Protein AF-A0A822H6B4-F1 (afdb_monomer)

Secondary structure (DSSP, 8-state):
--B-TTSPBPP-HHHHTS-----TTTTSS-HHHHHHGGGSPS-SS-----SS----SSPEEEEEEETTTTEEEEEETTSEEEEEETTTTEEEEEE--SS-EEEEEE-TTSS-EEEEE---

Mean predicted aligned error: 10.99 Å

Nearest PDB structures (foldseek):
  8fgw-assembly1_A  TM=8.251E-01  e=3.085E-02  Homo sapiens
  8p5d-assembly1_SGG  TM=7.863E-01  e=2.744E-02  Spraguea lophii 42_110
  5mwj-assembly1_A  TM=8.171E-01  e=5.541E-02  Homo sapiens
  5oql-assembly1_O  TM=7.846E-01  e=7.874E-02  Thermochaetoides thermophila DSM 1495
  2ce9-assembly2_C  TM=7.984E-01  e=9.386E-02  Homo sapiens

Foldseek 3Di:
DDADPVRHDDDDCVVVVHDDDDDQPPPPDLVCCSVVVVQAAQPVHDDDDDDDDDNDPFGFQDWDAQPVQRKIWTWTQQQKIWIAGPVVRDIDIDRDDRGGWHDWDADNVRPDIDIDHDDD

Structure (mmCIF, N/CA/C/O backbone):
data_AF-A0A822H6B4-F1
#
_entry.id   AF-A0A822H6B4-F1
#
loop_
_atom_site.group_PDB
_atom_site.id
_atom_site.type_symbol
_atom_site.label_atom_id
_atom_site.label_alt_id
_atom_site.label_comp_id
_atom_site.label_asym_id
_atom_site.label_entity_id
_atom_site.label_seq_id
_atom_site.pdbx_PDB_ins_code
_atom_site.Cartn_x
_atom_site.Cartn_y
_atom_site.Cartn_z
_atom_site.occupancy
_atom_site.B_iso_or_equiv
_atom_site.auth_seq_id
_atom_site.auth_comp_id
_atom_site.auth_asym_id
_atom_site.auth_atom_id
_atom_site.pdbx_PDB_model_num
ATOM 1 N N . VAL A 1 1 ? 2.033 -19.400 -12.483 1.00 61.50 1 VAL A N 1
ATOM 2 C CA . VAL A 1 1 ? 3.112 -18.698 -13.215 1.00 61.50 1 VAL A CA 1
ATOM 3 C C . VAL A 1 1 ? 2.483 -17.487 -13.877 1.00 61.50 1 VAL A C 1
ATOM 5 O O . VAL A 1 1 ? 1.459 -17.677 -14.514 1.00 61.50 1 VAL A O 1
ATOM 8 N N . GLY A 1 2 ? 3.018 -16.280 -13.673 1.00 67.44 2 GLY A N 1
ATOM 9 C CA . GLY A 1 2 ? 2.539 -15.085 -14.378 1.00 67.44 2 GLY A CA 1
ATOM 10 C C . GLY A 1 2 ? 3.159 -14.993 -15.773 1.00 67.44 2 GLY A C 1
ATOM 11 O O . GLY A 1 2 ? 4.331 -15.326 -15.939 1.00 67.44 2 GLY A O 1
ATOM 12 N N . THR A 1 3 ? 2.388 -14.557 -16.761 1.00 86.69 3 THR A N 1
ATOM 13 C CA . THR A 1 3 ? 2.825 -14.360 -18.152 1.00 86.69 3 THR A CA 1
ATOM 14 C C . THR A 1 3 ? 2.426 -12.967 -18.622 1.00 86.69 3 THR A C 1
ATOM 16 O O . THR A 1 3 ? 1.374 -12.455 -18.238 1.00 86.69 3 THR A O 1
ATOM 19 N N . LEU A 1 4 ? 3.277 -12.356 -19.441 1.00 81.25 4 LEU A N 1
ATOM 20 C CA . LEU A 1 4 ? 2.979 -11.146 -20.196 1.00 81.25 4 LEU A CA 1
ATOM 21 C C . LEU A 1 4 ? 1.883 -11.427 -21.241 1.00 81.25 4 LEU A C 1
ATOM 23 O O . LEU A 1 4 ? 1.520 -12.578 -21.494 1.00 81.25 4 LEU A O 1
ATOM 27 N N . LEU A 1 5 ? 1.344 -10.366 -21.849 1.00 81.94 5 LEU A N 1
ATOM 28 C CA . LEU A 1 5 ? 0.258 -10.462 -22.838 1.00 81.94 5 LEU A CA 1
ATOM 29 C C . LEU A 1 5 ? 0.644 -11.262 -24.092 1.00 81.94 5 LEU A C 1
ATOM 31 O O . LEU A 1 5 ? -0.225 -11.790 -24.776 1.00 81.94 5 LEU A O 1
ATOM 35 N N . ASP A 1 6 ? 1.938 -11.359 -24.377 1.00 88.62 6 ASP A N 1
ATOM 36 C CA . ASP A 1 6 ? 2.516 -12.147 -25.467 1.00 88.62 6 ASP A CA 1
ATOM 37 C C . ASP A 1 6 ? 2.773 -13.619 -25.079 1.00 88.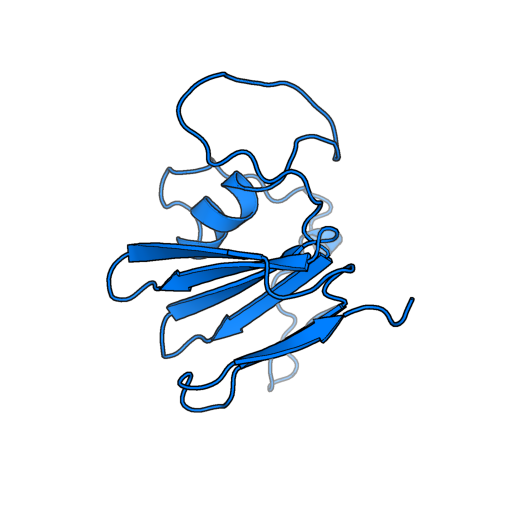62 6 ASP A C 1
ATOM 39 O O . ASP A 1 6 ? 3.298 -14.388 -25.880 1.00 88.62 6 ASP A O 1
ATOM 43 N N . GLY A 1 7 ? 2.416 -14.025 -23.855 1.00 82.81 7 GLY A N 1
ATOM 44 C CA . GLY A 1 7 ? 2.673 -15.362 -23.322 1.00 82.81 7 GLY A CA 1
ATOM 45 C C . GLY A 1 7 ? 4.079 -15.550 -22.747 1.00 82.81 7 GLY A C 1
ATOM 46 O O . GLY A 1 7 ? 4.359 -16.607 -22.176 1.00 82.81 7 GLY A O 1
ATOM 47 N N . THR A 1 8 ? 4.953 -14.542 -22.823 1.00 84.06 8 THR A N 1
ATOM 48 C CA . THR A 1 8 ? 6.289 -14.600 -22.229 1.00 84.06 8 THR A CA 1
ATOM 49 C C . THR A 1 8 ? 6.164 -14.710 -20.715 1.00 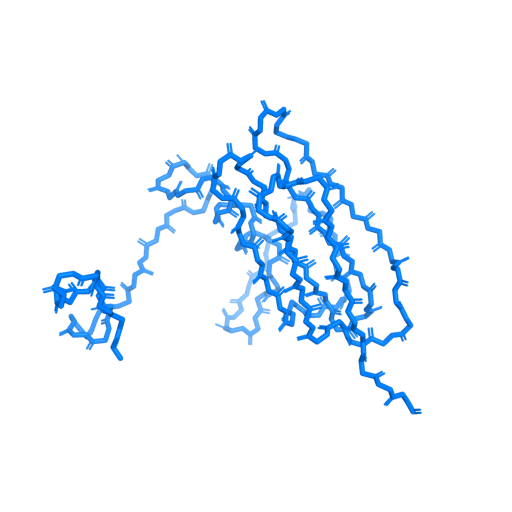84.06 8 THR A C 1
ATOM 51 O O . THR A 1 8 ? 5.489 -13.916 -20.058 1.00 84.06 8 THR A O 1
ATOM 54 N N . LYS A 1 9 ? 6.813 -15.716 -20.133 1.00 77.00 9 LYS A N 1
ATOM 55 C CA . LYS A 1 9 ? 6.813 -15.932 -18.687 1.00 77.00 9 LYS A CA 1
ATOM 56 C C . LYS A 1 9 ? 7.443 -14.735 -17.976 1.00 77.00 9 LYS A C 1
ATOM 58 O O . LYS A 1 9 ? 8.569 -14.350 -18.280 1.00 77.00 9 LYS A O 1
ATOM 63 N N . PHE A 1 10 ? 6.703 -14.153 -17.038 1.00 72.25 10 PHE A N 1
ATOM 64 C CA . PHE A 1 10 ? 7.221 -13.102 -16.174 1.00 72.25 10 PHE A CA 1
ATOM 65 C C . PHE A 1 10 ? 8.245 -13.684 -15.199 1.00 72.25 10 PHE A C 1
ATOM 67 O O . PHE A 1 10 ? 8.260 -14.891 -14.943 1.00 72.25 10 PHE A O 1
ATOM 74 N N . ASP A 1 11 ? 9.078 -12.822 -14.627 1.00 67.75 11 ASP A N 1
ATOM 75 C CA . ASP A 1 11 ? 10.119 -13.253 -13.712 1.00 67.75 11 ASP A CA 1
ATOM 76 C C . ASP A 1 11 ? 9.557 -14.056 -12.513 1.00 67.75 11 ASP A C 1
ATOM 78 O O . ASP A 1 11 ? 8.642 -13.601 -11.823 1.00 67.75 11 ASP A O 1
ATOM 82 N N . SER A 1 12 ? 10.079 -15.268 -12.266 1.00 69.75 12 SER A N 1
ATOM 83 C CA . SER A 1 12 ? 9.622 -16.156 -11.191 1.00 69.75 12 SER A CA 1
ATOM 84 C C . SER A 1 12 ? 10.782 -16.680 -10.348 1.00 69.75 12 SER A C 1
ATOM 86 O O . SER A 1 12 ? 11.605 -17.474 -10.800 1.00 69.75 12 SER A O 1
ATOM 88 N N . SER A 1 13 ? 10.801 -16.306 -9.068 1.00 67.75 13 SER A N 1
ATOM 89 C CA . SER A 1 13 ? 11.745 -16.843 -8.077 1.00 67.75 13 SER A CA 1
ATOM 90 C C . SER A 1 13 ? 11.608 -18.359 -7.877 1.00 67.75 13 SER A C 1
ATOM 92 O O . SER A 1 13 ? 12.590 -19.031 -7.570 1.00 67.75 13 SER A O 1
ATOM 94 N N . ARG A 1 14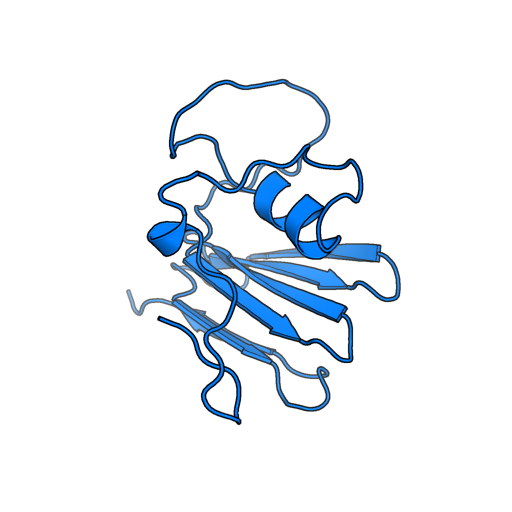 ? 10.412 -18.918 -8.125 1.00 68.56 14 ARG A N 1
ATOM 95 C CA . ARG A 1 14 ? 10.153 -20.367 -8.062 1.00 68.56 14 ARG A CA 1
ATOM 96 C C . ARG A 1 14 ? 10.927 -21.150 -9.122 1.00 68.56 14 ARG A C 1
ATOM 98 O O . ARG A 1 14 ? 11.322 -22.274 -8.851 1.00 68.56 14 ARG A O 1
ATOM 105 N N . ASP A 1 15 ? 11.181 -20.558 -10.289 1.00 73.19 15 ASP A N 1
ATOM 106 C CA . ASP A 1 15 ? 11.960 -21.218 -11.345 1.00 73.19 15 ASP A CA 1
ATOM 107 C C . ASP A 1 15 ? 13.450 -21.254 -11.029 1.00 73.19 15 ASP A C 1
ATOM 109 O O . ASP A 1 15 ? 14.145 -22.200 -11.384 1.00 73.19 15 ASP A O 1
ATOM 113 N N . ARG A 1 16 ? 13.941 -20.206 -10.362 1.00 76.62 16 ARG A N 1
ATOM 114 C CA . ARG A 1 16 ? 15.346 -20.092 -9.965 1.00 76.62 16 ARG A CA 1
ATOM 115 C C . ARG A 1 16 ? 15.675 -20.870 -8.700 1.00 76.62 16 ARG A C 1
ATOM 117 O O . ARG A 1 16 ? 16.846 -20.977 -8.354 1.00 76.62 16 ARG A O 1
ATOM 124 N N . ASN A 1 17 ? 14.655 -21.367 -7.997 1.00 73.94 17 ASN A N 1
ATOM 125 C CA . ASN A 1 17 ? 14.770 -21.994 -6.682 1.00 73.94 17 ASN A CA 1
ATOM 126 C C . ASN A 1 17 ? 15.618 -21.163 -5.694 1.00 73.94 17 ASN A C 1
ATOM 128 O O . ASN A 1 17 ? 16.267 -21.694 -4.796 1.00 73.94 17 ASN A O 1
ATOM 132 N N . GLN A 1 18 ? 15.616 -19.842 -5.886 1.00 73.88 18 GLN A N 1
ATOM 133 C CA . GLN A 1 18 ? 16.417 -18.878 -5.148 1.00 73.88 18 GLN A CA 1
ATOM 134 C C . GLN A 1 18 ? 15.486 -17.779 -4.652 1.00 73.88 18 GLN A C 1
ATOM 136 O O . GLN A 1 18 ? 14.647 -17.268 -5.404 1.00 73.88 18 GLN A O 1
ATOM 141 N N . LYS A 1 19 ? 15.620 -17.429 -3.371 1.00 76.62 19 LYS A N 1
ATOM 142 C CA . LYS A 1 19 ? 14.877 -16.312 -2.795 1.00 76.62 19 LYS A CA 1
ATOM 143 C C . LYS A 1 19 ? 15.315 -15.021 -3.480 1.00 76.62 19 LYS A C 1
ATOM 145 O O . LYS A 1 19 ? 16.489 -14.828 -3.778 1.00 76.62 19 LYS A O 1
ATOM 150 N N . PHE A 1 20 ? 14.350 -14.151 -3.742 1.00 77.12 20 PHE A N 1
ATOM 151 C CA . PHE A 1 20 ? 14.659 -12.784 -4.123 1.00 77.12 20 PHE A CA 1
ATOM 152 C C . PHE A 1 20 ? 15.043 -12.023 -2.853 1.00 77.12 20 PHE A C 1
ATOM 154 O O . PHE A 1 20 ? 14.232 -11.923 -1.933 1.00 77.12 20 PHE A O 1
ATOM 161 N N . GLU A 1 21 ? 16.274 -11.528 -2.804 1.00 77.19 21 GLU A N 1
ATOM 162 C CA . GLU A 1 21 ? 16.822 -10.773 -1.680 1.00 77.19 21 GLU A CA 1
ATOM 163 C C . GLU A 1 21 ? 17.155 -9.356 -2.141 1.00 77.19 21 GLU A C 1
ATOM 165 O O . GLU A 1 21 ? 17.649 -9.146 -3.250 1.00 77.19 21 GLU A O 1
ATOM 170 N N . PHE A 1 22 ? 16.867 -8.374 -1.293 1.00 78.69 22 PHE A N 1
ATOM 171 C CA . PHE A 1 22 ? 17.198 -6.980 -1.551 1.00 78.69 22 PHE A CA 1
ATOM 172 C C . PHE A 1 22 ? 17.430 -6.240 -0.235 1.00 78.69 22 PHE A C 1
ATOM 174 O O . PHE A 1 22 ? 16.853 -6.580 0.799 1.00 78.69 22 PHE A O 1
ATOM 181 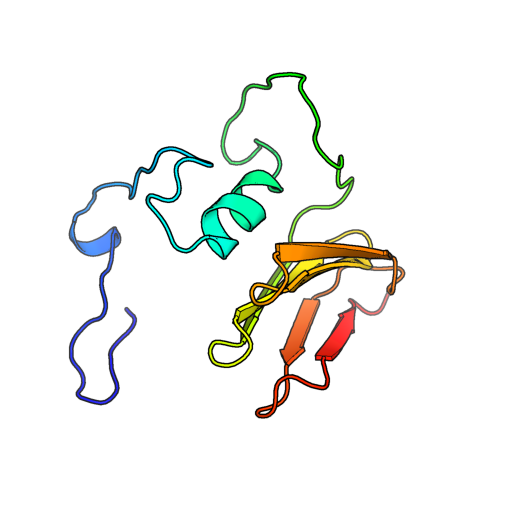N N . GLU A 1 23 ? 18.270 -5.207 -0.276 1.00 75.25 23 GLU A N 1
ATOM 182 C CA . GLU A 1 23 ? 18.465 -4.320 0.868 1.00 75.25 23 GLU A CA 1
ATOM 183 C C . GLU A 1 23 ? 17.303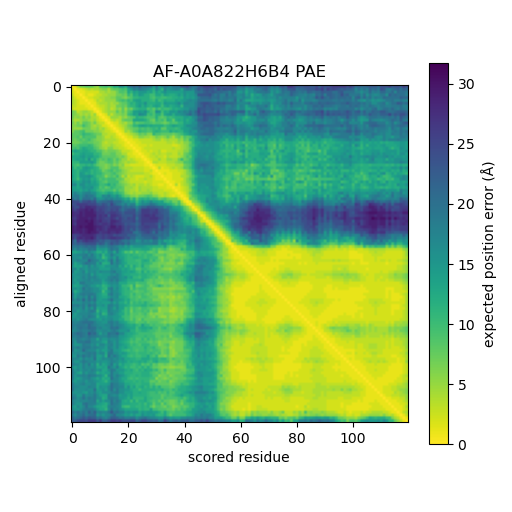 -3.326 0.974 1.00 75.25 23 GLU A C 1
ATOM 185 O O . GLU A 1 23 ? 17.125 -2.457 0.115 1.00 75.25 23 GLU A O 1
ATOM 190 N N . LEU A 1 24 ? 16.526 -3.448 2.050 1.00 71.94 24 LEU A N 1
ATOM 191 C CA . LEU A 1 24 ? 15.372 -2.601 2.322 1.00 71.94 24 LEU A CA 1
ATOM 192 C C . LEU A 1 24 ? 15.779 -1.133 2.530 1.00 71.94 24 LEU A C 1
ATOM 194 O O . LEU A 1 24 ? 16.647 -0.819 3.344 1.00 71.94 24 LEU A O 1
ATOM 198 N N . GLY A 1 25 ? 15.110 -0.219 1.826 1.00 68.50 25 GLY A N 1
ATOM 199 C CA . GLY A 1 25 ? 15.300 1.229 1.972 1.00 68.50 25 GLY A CA 1
ATOM 200 C C . GLY A 1 25 ? 16.485 1.800 1.186 1.00 68.50 25 GLY A C 1
ATOM 201 O O . GLY A 1 25 ? 16.780 2.991 1.305 1.00 68.50 25 GLY A O 1
ATOM 202 N N . LYS A 1 26 ? 17.157 0.982 0.366 1.00 79.88 26 LYS A N 1
ATOM 203 C CA . LYS A 1 26 ? 18.285 1.404 -0.482 1.00 79.88 26 LYS A CA 1
ATOM 204 C C . LYS A 1 26 ? 17.870 1.862 -1.880 1.00 79.88 26 LYS A C 1
ATOM 206 O O . LYS A 1 26 ? 18.725 2.296 -2.647 1.00 79.88 26 LYS A O 1
ATOM 211 N N . GLY A 1 27 ? 16.586 1.785 -2.232 1.00 75.56 27 GLY A N 1
ATOM 212 C CA . GLY A 1 27 ? 16.094 2.121 -3.569 1.00 75.56 27 GLY A CA 1
ATOM 213 C C . GLY A 1 27 ? 16.484 1.099 -4.636 1.00 75.56 27 GLY A C 1
ATOM 214 O O . GLY A 1 27 ? 16.475 1.430 -5.819 1.00 75.56 27 GLY A O 1
ATOM 215 N N . THR A 1 28 ? 16.854 -0.117 -4.226 1.00 77.19 28 THR A N 1
ATOM 216 C CA . THR A 1 28 ? 17.226 -1.236 -5.111 1.00 77.19 28 THR A CA 1
ATOM 217 C C . THR A 1 28 ? 16.003 -1.915 -5.727 1.00 77.19 28 THR A C 1
ATOM 219 O O . THR A 1 28 ? 16.110 -2.570 -6.762 1.00 77.19 28 THR A O 1
ATOM 222 N N . VAL A 1 29 ? 14.830 -1.716 -5.123 1.00 78.19 29 VAL A N 1
ATOM 223 C CA . VAL A 1 29 ? 13.526 -2.156 -5.623 1.00 78.19 29 VAL A CA 1
ATOM 224 C C . VAL A 1 29 ? 12.630 -0.960 -5.934 1.00 78.19 29 VAL A C 1
ATOM 226 O O . VAL A 1 29 ? 12.952 0.195 -5.645 1.00 78.19 29 VAL A O 1
ATOM 229 N N . ILE A 1 30 ? 11.462 -1.227 -6.528 1.00 72.62 30 ILE A N 1
ATOM 230 C CA . ILE A 1 30 ? 10.425 -0.207 -6.703 1.00 72.62 30 ILE A CA 1
ATOM 231 C C . ILE A 1 30 ? 10.176 0.438 -5.337 1.00 72.62 30 ILE A C 1
ATOM 233 O O . ILE A 1 30 ? 9.901 -0.255 -4.370 1.00 72.62 30 ILE A O 1
ATOM 237 N N . LYS A 1 31 ? 10.244 1.767 -5.247 1.00 67.12 31 LYS A N 1
ATOM 238 C CA . LYS A 1 31 ? 10.175 2.495 -3.968 1.00 67.12 31 LYS A CA 1
ATOM 239 C C . LYS A 1 31 ? 8.978 2.112 -3.079 1.00 67.12 31 LYS A C 1
ATOM 241 O O . LYS A 1 31 ? 9.074 2.140 -1.859 1.00 67.12 31 LYS A O 1
ATOM 246 N N . ALA A 1 32 ? 7.856 1.749 -3.694 1.00 65.06 32 ALA A N 1
ATOM 247 C CA . ALA A 1 32 ? 6.681 1.249 -2.991 1.00 65.06 32 ALA A CA 1
ATOM 248 C C . ALA A 1 32 ? 6.927 -0.096 -2.282 1.00 65.06 32 ALA A C 1
ATOM 250 O O . ALA A 1 32 ? 6.367 -0.312 -1.219 1.00 65.06 32 ALA A O 1
ATOM 251 N N . TRP A 1 33 ? 7.786 -0.966 -2.819 1.00 69.62 33 TRP A N 1
ATOM 252 C CA . TRP A 1 33 ? 8.252 -2.187 -2.154 1.00 69.62 33 TRP A CA 1
ATOM 253 C C . TRP A 1 33 ? 9.172 -1.870 -0.980 1.00 69.62 33 TRP A C 1
ATOM 255 O O . TRP A 1 33 ? 8.984 -2.428 0.093 1.00 69.62 33 TRP A O 1
ATOM 265 N N . ASP A 1 34 ? 10.085 -0.912 -1.145 1.00 70.62 34 ASP A N 1
ATOM 266 C CA . ASP A 1 34 ? 10.947 -0.442 -0.052 1.00 70.62 34 ASP A CA 1
ATOM 267 C C . ASP A 1 34 ? 10.148 0.074 1.152 1.00 70.62 34 ASP A C 1
ATOM 269 O O . ASP A 1 34 ? 10.594 -0.037 2.287 1.00 70.62 34 ASP A O 1
ATOM 273 N N . ILE A 1 35 ? 8.965 0.641 0.909 1.00 67.44 35 ILE A N 1
ATOM 274 C CA . ILE A 1 35 ? 8.087 1.184 1.951 1.00 67.44 35 ILE A CA 1
ATOM 275 C C . ILE A 1 35 ? 7.098 0.122 2.436 1.00 67.44 35 ILE A C 1
ATOM 277 O O . ILE A 1 35 ? 6.961 -0.089 3.634 1.00 67.44 35 ILE A O 1
ATOM 281 N N . GLY A 1 36 ? 6.429 -0.577 1.519 1.00 66.06 36 GLY A N 1
ATOM 282 C CA . GLY A 1 36 ? 5.420 -1.586 1.832 1.00 66.06 36 GLY A CA 1
ATOM 283 C C . GLY A 1 36 ? 6.007 -2.760 2.607 1.00 66.06 36 GLY A C 1
ATOM 284 O O . GLY A 1 36 ? 5.507 -3.088 3.678 1.00 66.06 36 GLY A O 1
ATOM 285 N N . VAL A 1 37 ? 7.127 -3.326 2.145 1.00 69.31 37 VAL A N 1
ATOM 286 C CA . VAL A 1 37 ? 7.828 -4.399 2.874 1.00 69.31 37 VAL A CA 1
ATOM 287 C C . VAL A 1 37 ? 8.362 -3.880 4.208 1.00 69.31 37 VAL A C 1
ATOM 289 O O . VAL A 1 37 ? 8.302 -4.579 5.214 1.00 69.31 37 VAL A O 1
ATOM 292 N N . ALA A 1 38 ? 8.790 -2.614 4.269 1.00 65.06 38 ALA A N 1
ATOM 293 C CA . ALA A 1 38 ? 9.215 -1.993 5.517 1.00 65.06 38 ALA A CA 1
ATOM 294 C C . ALA A 1 38 ? 8.110 -1.867 6.573 1.00 65.06 38 ALA A C 1
ATOM 296 O O . ALA A 1 38 ? 8.452 -1.727 7.750 1.00 65.06 38 ALA A O 1
ATOM 297 N N . THR A 1 39 ? 6.836 -1.908 6.179 1.00 60.72 39 THR A N 1
ATOM 298 C CA . THR A 1 39 ? 5.688 -1.857 7.100 1.00 60.72 39 THR A CA 1
ATOM 299 C C . THR A 1 39 ? 5.242 -3.226 7.610 1.00 60.72 39 THR A C 1
ATOM 301 O O . THR A 1 39 ? 4.433 -3.300 8.534 1.00 60.72 39 THR A O 1
ATOM 304 N N . MET A 1 40 ? 5.768 -4.316 7.047 1.00 63.12 40 MET A N 1
ATOM 305 C CA . MET A 1 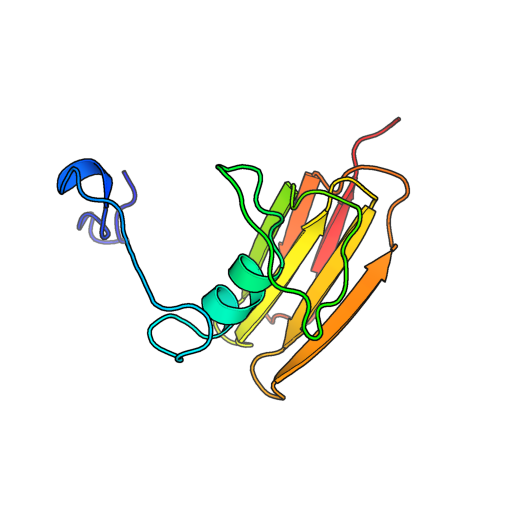40 ? 5.399 -5.672 7.445 1.00 63.12 40 MET A CA 1
ATOM 306 C C . MET A 1 40 ? 6.076 -6.054 8.770 1.00 63.12 40 MET A C 1
ATOM 308 O O . MET A 1 40 ? 7.258 -5.780 8.986 1.00 63.12 40 MET A O 1
ATOM 312 N N . LYS A 1 41 ? 5.327 -6.694 9.678 1.00 50.25 41 LYS A N 1
ATOM 313 C CA . LYS A 1 41 ? 5.888 -7.259 10.914 1.00 50.25 41 LYS A CA 1
ATOM 314 C C . LYS A 1 41 ? 6.704 -8.506 10.598 1.00 50.25 41 LYS A C 1
ATOM 316 O O . LYS A 1 41 ? 6.280 -9.360 9.824 1.00 50.25 41 LYS A O 1
ATOM 321 N N . ARG A 1 42 ? 7.847 -8.646 11.270 1.00 43.72 42 ARG A N 1
ATOM 322 C CA . ARG A 1 42 ? 8.651 -9.867 11.214 1.00 43.72 42 ARG A CA 1
ATOM 323 C C . ARG A 1 42 ? 7.946 -10.970 12.022 1.00 43.72 42 ARG A C 1
ATOM 325 O O . ARG A 1 42 ? 7.598 -10.765 13.181 1.00 43.72 42 ARG A O 1
ATOM 332 N N . GLY A 1 43 ? 7.676 -12.086 11.352 1.00 47.38 43 GLY A N 1
ATOM 333 C CA . GLY A 1 43 ? 6.606 -13.060 11.639 1.00 47.38 43 GLY A CA 1
ATOM 334 C C . GLY A 1 43 ? 6.330 -13.969 10.429 1.00 47.38 43 GLY A C 1
ATOM 335 O O . GLY A 1 43 ? 5.728 -15.024 10.565 1.00 47.38 43 GLY A O 1
ATOM 336 N N . GLU A 1 44 ? 6.912 -13.605 9.284 1.00 48.97 44 GLU A N 1
ATOM 337 C CA . GLU A 1 44 ? 7.542 -14.511 8.312 1.00 48.97 44 GLU A CA 1
ATOM 338 C C . GLU A 1 44 ? 9.044 -14.770 8.676 1.00 48.97 44 GLU A C 1
ATOM 340 O O . GLU A 1 44 ? 9.899 -14.848 7.804 1.00 48.97 44 GLU A O 1
ATOM 345 N N . ASP A 1 45 ? 9.346 -14.909 9.983 1.00 40.69 45 ASP A N 1
ATOM 346 C CA . ASP A 1 45 ? 10.632 -15.194 10.686 1.00 40.69 45 ASP A CA 1
ATOM 347 C C . ASP A 1 45 ? 11.612 -14.032 11.029 1.00 40.69 45 ASP A C 1
ATOM 349 O O . ASP A 1 45 ? 12.141 -13.320 10.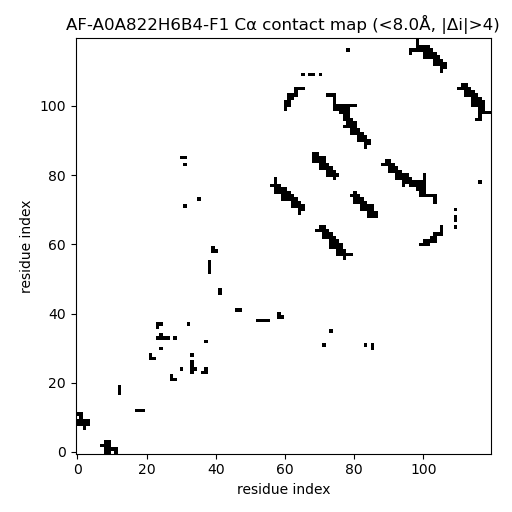175 1.00 40.69 45 ASP A O 1
ATOM 353 N N . GLY A 1 46 ? 11.852 -13.876 12.347 1.00 40.69 46 GLY A N 1
ATOM 354 C CA . GLY A 1 46 ? 11.960 -12.646 13.168 1.00 40.69 46 GLY A CA 1
ATOM 355 C C . GLY A 1 46 ? 13.308 -11.963 13.468 1.00 40.69 46 GLY A C 1
ATOM 356 O O . GLY A 1 46 ? 14.353 -12.503 13.146 1.00 40.69 46 GLY A O 1
ATOM 357 N N . GLU A 1 47 ? 13.206 -10.770 14.100 1.00 37.25 47 GLU A N 1
ATOM 358 C CA . GLU A 1 47 ? 14.185 -9.925 14.851 1.00 37.25 47 GLU A CA 1
ATOM 359 C C . GLU A 1 47 ? 14.131 -8.408 14.510 1.00 37.25 47 GLU A C 1
ATOM 361 O O . GLU A 1 47 ? 14.026 -8.029 13.339 1.00 37.25 47 GLU A O 1
ATOM 366 N N . GLN A 1 48 ? 14.107 -7.571 15.561 1.00 43.41 48 GLN A N 1
ATOM 367 C CA . GLN A 1 48 ? 13.663 -6.165 15.607 1.00 43.41 48 GLN A CA 1
ATOM 368 C C . GLN A 1 48 ? 14.832 -5.177 15.741 1.00 43.41 48 GLN A C 1
ATOM 370 O O . GLN A 1 48 ? 15.794 -5.473 16.442 1.00 43.41 48 GLN A O 1
ATOM 375 N N . ASP A 1 49 ? 14.692 -3.982 15.158 1.00 36.66 49 ASP A N 1
ATOM 376 C CA . ASP A 1 49 ? 15.543 -2.826 15.465 1.00 36.66 49 ASP A CA 1
ATOM 377 C C . ASP A 1 49 ? 14.660 -1.578 15.672 1.00 36.66 49 ASP A C 1
ATOM 379 O O . ASP A 1 49 ? 13.811 -1.240 14.834 1.00 36.66 49 ASP A O 1
ATOM 383 N N . GLU A 1 50 ? 14.798 -0.949 16.839 1.00 45.94 50 GLU A N 1
ATOM 384 C CA . GLU A 1 50 ? 14.005 0.189 17.309 1.00 45.94 50 GLU A CA 1
ATOM 385 C C . GLU A 1 50 ? 14.541 1.500 16.723 1.00 45.94 50 GLU A C 1
ATOM 387 O O . GLU A 1 50 ? 15.305 2.226 17.353 1.00 45.94 50 GLU A O 1
ATOM 392 N N . ALA A 1 51 ? 14.099 1.866 15.522 1.00 35.56 51 ALA A N 1
ATOM 393 C CA . ALA A 1 51 ? 14.202 3.253 15.078 1.00 35.56 51 ALA A CA 1
ATOM 394 C C . ALA A 1 51 ? 13.102 3.601 14.067 1.00 35.56 51 ALA A C 1
ATOM 396 O O . ALA A 1 51 ? 13.084 3.115 12.938 1.00 35.56 51 ALA A O 1
ATOM 397 N N . ALA A 1 52 ? 12.194 4.482 14.500 1.00 36.38 52 ALA A N 1
ATOM 398 C CA . ALA A 1 52 ? 11.268 5.261 13.676 1.00 36.38 52 ALA A CA 1
ATOM 399 C C . ALA A 1 52 ? 10.407 4.461 12.676 1.00 36.38 52 ALA A C 1
ATOM 401 O O . ALA A 1 52 ? 10.600 4.531 11.463 1.00 36.38 52 ALA A O 1
ATOM 402 N N . ARG A 1 53 ? 9.386 3.749 13.169 1.00 39.81 53 ARG A N 1
ATOM 403 C CA . ARG A 1 53 ? 8.354 3.143 12.314 1.00 39.81 53 ARG A CA 1
ATOM 404 C C . ARG A 1 53 ? 6.962 3.393 12.875 1.00 39.81 53 ARG A C 1
ATOM 406 O O . ARG A 1 53 ? 6.740 3.244 14.073 1.00 39.81 53 ARG A O 1
ATOM 413 N N . VAL A 1 54 ? 6.026 3.736 11.991 1.00 51.44 54 VAL A N 1
ATOM 414 C CA . VAL A 1 54 ? 4.590 3.629 12.269 1.00 51.44 54 VAL A CA 1
ATOM 415 C C . VAL A 1 54 ? 4.328 2.162 12.614 1.00 51.44 54 VAL A C 1
ATOM 417 O O . VAL A 1 54 ? 4.478 1.279 11.773 1.00 51.44 54 VAL A O 1
ATOM 420 N N . GLN A 1 55 ? 4.048 1.882 13.885 1.00 52.53 55 GLN A N 1
ATOM 421 C CA . GLN A 1 55 ? 3.735 0.537 14.356 1.00 52.53 55 GLN A CA 1
ATOM 422 C C . GLN A 1 55 ? 2.286 0.218 13.985 1.00 52.53 55 GLN A C 1
ATOM 424 O O . GLN A 1 55 ? 1.362 0.530 14.731 1.00 52.53 55 GLN A O 1
ATOM 429 N N . HIS A 1 56 ? 2.079 -0.404 12.826 1.00 59.69 56 HIS A N 1
ATOM 430 C CA . HIS A 1 56 ? 0.773 -0.954 12.467 1.00 59.69 56 HIS A CA 1
ATOM 431 C C . HIS A 1 56 ? 0.459 -2.136 13.388 1.00 59.69 56 HIS A C 1
ATOM 433 O O . HIS A 1 56 ? 1.274 -3.044 13.576 1.00 59.69 56 HIS A O 1
ATOM 439 N N . THR A 1 57 ? -0.711 -2.132 14.023 1.00 63.12 57 THR A N 1
ATOM 440 C CA . THR A 1 57 ? -1.108 -3.217 14.932 1.00 63.12 57 THR A CA 1
ATOM 441 C C . THR A 1 57 ? -1.624 -4.439 14.171 1.00 63.12 57 THR A C 1
ATOM 443 O O . THR A 1 57 ? -1.405 -5.555 14.646 1.00 63.12 57 THR A O 1
ATOM 446 N N . GLY A 1 58 ? -2.211 -4.247 12.984 1.00 73.06 58 GLY A N 1
ATOM 447 C CA . GLY A 1 58 ? -2.738 -5.301 12.112 1.00 73.06 58 GLY A CA 1
ATOM 448 C C . GLY A 1 58 ? -1.722 -5.897 11.132 1.00 73.06 58 GLY A C 1
ATOM 449 O O . GLY A 1 58 ? -0.671 -5.318 10.866 1.00 73.06 58 GLY A O 1
ATOM 450 N N . ASN A 1 59 ? -2.064 -7.061 10.578 1.00 85.50 59 ASN A N 1
ATOM 451 C CA . ASN A 1 59 ? -1.315 -7.717 9.505 1.00 85.50 59 ASN A CA 1
ATOM 452 C C . ASN A 1 59 ? -1.810 -7.204 8.150 1.00 85.50 59 ASN A C 1
ATOM 454 O O . ASN A 1 59 ? -3.019 -7.064 7.970 1.00 85.50 59 ASN A O 1
ATOM 458 N N . ALA A 1 60 ? -0.913 -6.958 7.193 1.00 89.50 60 ALA A N 1
ATOM 459 C CA . ALA A 1 60 ? -1.320 -6.633 5.827 1.00 89.50 60 ALA A CA 1
ATOM 460 C C . ALA A 1 60 ? -2.116 -7.807 5.228 1.00 89.50 60 ALA A C 1
ATOM 462 O O . ALA A 1 60 ? -1.675 -8.954 5.288 1.00 89.50 60 ALA A O 1
ATOM 463 N N . SER A 1 61 ? -3.296 -7.524 4.682 1.00 91.75 61 SER A N 1
ATOM 464 C CA . SER A 1 61 ? -4.249 -8.527 4.189 1.00 91.75 61 SER A CA 1
ATOM 465 C C . SER A 1 61 ? -4.496 -8.428 2.684 1.00 91.75 61 SER A C 1
ATOM 467 O O . SER A 1 61 ? -4.755 -9.439 2.037 1.00 91.75 61 SER A O 1
ATOM 469 N N . CYS A 1 62 ? -4.393 -7.232 2.107 1.00 90.50 62 CYS A N 1
ATOM 470 C CA . CYS A 1 62 ? -4.514 -7.004 0.668 1.00 90.50 62 CYS A CA 1
ATOM 471 C C . CYS A 1 62 ? -3.688 -5.784 0.238 1.00 90.50 62 CYS A C 1
ATOM 473 O O . CYS A 1 62 ? -3.395 -4.900 1.043 1.00 90.50 62 CYS A O 1
ATOM 475 N N . MET A 1 63 ? -3.291 -5.731 -1.035 1.00 92.81 63 MET A N 1
ATOM 476 C CA . MET A 1 63 ? -2.531 -4.607 -1.585 1.00 92.81 63 MET A CA 1
ATOM 477 C C . MET A 1 63 ? -2.856 -4.376 -3.057 1.00 92.81 63 MET A C 1
ATOM 479 O O . MET A 1 63 ? -3.093 -5.327 -3.800 1.00 92.81 63 MET A O 1
ATOM 483 N N . GLU A 1 64 ? -2.803 -3.119 -3.488 1.00 94.31 64 GLU A N 1
ATOM 484 C CA . GLU A 1 64 ? -3.074 -2.745 -4.869 1.00 94.31 64 GLU A CA 1
ATOM 485 C C . GLU A 1 64 ? -2.203 -1.586 -5.350 1.00 94.31 64 GLU A C 1
ATOM 487 O O . GLU A 1 64 ? -2.134 -0.517 -4.737 1.00 94.31 64 GLU A O 1
ATOM 492 N N . TRP A 1 65 ? -1.541 -1.805 -6.486 1.00 89.56 65 TRP A N 1
ATOM 493 C CA . TRP A 1 65 ? -0.669 -0.833 -7.131 1.00 89.56 65 TRP A CA 1
ATOM 494 C C . TRP A 1 65 ? -1.359 -0.177 -8.325 1.00 89.56 65 TRP A C 1
ATOM 496 O O . TRP A 1 65 ? -1.746 -0.850 -9.277 1.00 89.56 65 TRP A O 1
ATOM 506 N N . HIS A 1 66 ? -1.407 1.154 -8.325 1.00 91.06 66 HIS A N 1
ATOM 507 C CA . HIS A 1 66 ? -1.808 1.946 -9.478 1.00 91.06 66 HIS A CA 1
ATOM 508 C C . HIS A 1 66 ? -0.572 2.549 -10.180 1.00 91.06 66 HIS A C 1
ATOM 510 O O . HIS A 1 66 ? 0.031 3.505 -9.669 1.00 91.06 66 HIS A O 1
ATOM 516 N N . PRO A 1 67 ? -0.185 2.056 -11.375 1.00 84.88 67 PRO A N 1
ATOM 517 C CA . PRO A 1 67 ? 1.116 2.350 -11.981 1.00 84.88 67 PRO A CA 1
ATOM 518 C C . PRO A 1 67 ? 1.265 3.790 -12.473 1.00 84.88 67 PRO A C 1
ATOM 520 O O . PRO A 1 67 ? 2.310 4.402 -12.255 1.00 84.88 67 PRO A O 1
ATOM 523 N N . ALA A 1 68 ? 0.227 4.365 -13.088 1.00 85.12 68 ALA A N 1
ATOM 524 C CA . ALA A 1 68 ? 0.317 5.703 -13.679 1.00 85.12 68 ALA A CA 1
ATOM 525 C C . ALA A 1 68 ? 0.446 6.808 -12.615 1.00 85.12 68 ALA A C 1
ATOM 527 O O . ALA A 1 68 ? 1.212 7.756 -12.777 1.00 85.12 68 ALA A O 1
ATOM 528 N N . LYS A 1 69 ? -0.268 6.661 -11.492 1.00 85.50 69 LYS A N 1
ATOM 529 C CA . LYS A 1 69 ? -0.174 7.583 -10.340 1.00 85.50 69 LYS A CA 1
ATOM 530 C C . LYS A 1 69 ? 0.971 7.235 -9.388 1.00 85.50 69 LYS A C 1
ATOM 532 O O . LYS A 1 69 ? 1.304 8.048 -8.529 1.00 85.50 69 LYS A O 1
ATOM 537 N N . LYS A 1 70 ? 1.588 6.061 -9.566 1.00 86.69 70 LYS A N 1
ATOM 538 C CA . LYS A 1 70 ? 2.573 5.483 -8.647 1.00 86.69 70 LYS A CA 1
ATOM 539 C C . LYS A 1 70 ? 2.016 5.408 -7.221 1.00 86.69 70 LYS A C 1
ATOM 541 O O . LYS A 1 70 ? 2.689 5.816 -6.279 1.00 86.69 70 LYS A O 1
ATOM 546 N N . THR A 1 71 ? 0.775 4.947 -7.089 1.00 88.56 71 THR A N 1
ATOM 547 C CA . THR A 1 71 ? 0.075 4.849 -5.802 1.00 88.56 71 THR A CA 1
ATOM 548 C C . THR A 1 71 ? 0.043 3.397 -5.355 1.00 88.56 71 THR A C 1
ATOM 550 O O . THR A 1 71 ? -0.291 2.531 -6.157 1.00 88.56 71 THR A O 1
ATOM 553 N N . LEU A 1 72 ? 0.358 3.134 -4.089 1.00 90.81 72 LEU A N 1
ATOM 554 C CA . LEU A 1 72 ? 0.150 1.828 -3.465 1.00 90.81 72 LEU A CA 1
ATOM 555 C C . LEU A 1 72 ? -0.890 1.973 -2.356 1.00 90.81 72 LEU A C 1
ATOM 557 O O . LEU A 1 72 ? -0.701 2.810 -1.478 1.00 90.81 72 LEU A O 1
ATOM 561 N N . ALA A 1 73 ? -1.940 1.161 -2.379 1.00 93.75 73 ALA A N 1
ATOM 562 C CA . ALA A 1 73 ? -2.865 1.000 -1.263 1.00 93.75 73 ALA A CA 1
ATOM 563 C C . ALA A 1 73 ? -2.624 -0.361 -0.592 1.00 93.75 73 ALA A C 1
ATOM 565 O O . ALA A 1 73 ? -2.425 -1.359 -1.284 1.00 93.75 73 ALA A O 1
ATOM 566 N N . ILE A 1 74 ? -2.615 -0.402 0.738 1.00 93.81 74 ILE A N 1
ATOM 567 C CA . ILE A 1 74 ? -2.469 -1.620 1.544 1.00 93.81 74 ILE A CA 1
ATOM 568 C C . ILE A 1 74 ? -3.576 -1.626 2.592 1.00 93.81 74 ILE A C 1
ATOM 570 O O . ILE A 1 74 ? -3.709 -0.673 3.357 1.00 93.81 74 ILE A O 1
ATOM 574 N N . GLY A 1 75 ? -4.360 -2.698 2.622 1.00 94.06 75 GLY A N 1
ATOM 575 C CA . GLY A 1 75 ? -5.362 -2.948 3.648 1.00 94.06 75 GLY A CA 1
ATOM 576 C C . GLY A 1 75 ? -4.814 -3.889 4.712 1.00 94.06 75 GLY A C 1
ATOM 577 O O . GLY A 1 75 ? -3.997 -4.764 4.413 1.00 94.06 75 GLY A O 1
ATOM 578 N N . PHE A 1 76 ? -5.262 -3.704 5.950 1.00 93.75 76 PHE A N 1
ATOM 579 C CA . PHE A 1 76 ? -4.808 -4.472 7.103 1.00 93.75 76 PHE A CA 1
ATOM 580 C C . PHE A 1 76 ? -5.961 -5.200 7.810 1.00 93.75 76 PHE A C 1
ATOM 582 O O . PHE A 1 76 ? -7.139 -4.843 7.710 1.00 93.75 76 PHE A O 1
ATOM 589 N N . SER A 1 77 ? -5.600 -6.211 8.602 1.00 93.38 77 SER A N 1
ATOM 590 C CA . SER A 1 77 ? -6.521 -7.065 9.358 1.00 93.38 77 SER A CA 1
ATOM 591 C C . SER A 1 77 ? -7.286 -6.342 10.472 1.00 93.38 77 SER A C 1
ATOM 593 O O . SER A 1 77 ? -8.285 -6.855 10.961 1.00 93.38 77 SER A O 1
ATOM 595 N N . ASN A 1 78 ? -6.812 -5.169 10.890 1.00 91.75 78 ASN A N 1
ATOM 596 C CA . ASN A 1 78 ? -7.423 -4.306 11.904 1.00 91.75 78 ASN A CA 1
ATOM 597 C C . ASN A 1 78 ? -8.343 -3.223 11.297 1.00 91.75 78 ASN A C 1
ATOM 599 O O . ASN A 1 78 ? -8.803 -2.355 12.034 1.00 91.75 78 ASN A O 1
ATOM 603 N N . GLY A 1 79 ? -8.572 -3.232 9.978 1.00 93.31 79 GLY A N 1
ATOM 604 C CA . GLY A 1 79 ? -9.374 -2.216 9.288 1.00 93.31 79 GLY A CA 1
ATOM 605 C C . GLY A 1 79 ? -8.616 -0.939 8.917 1.00 93.31 79 GLY A C 1
ATOM 606 O O . GLY A 1 79 ? -9.220 0.033 8.451 1.00 93.31 79 GLY A O 1
ATOM 607 N N . GLU A 1 80 ? -7.297 -0.928 9.116 1.00 93.38 80 GLU A N 1
ATOM 608 C CA . GLU A 1 80 ? -6.410 0.140 8.670 1.00 93.38 80 GLU A CA 1
ATOM 609 C C . GLU A 1 80 ? -6.184 0.068 7.157 1.00 93.38 80 GLU A C 1
ATOM 611 O O . GLU A 1 80 ? -6.015 -1.006 6.580 1.00 93.38 80 GLU A O 1
ATOM 616 N N . LEU A 1 81 ? -6.185 1.235 6.523 1.00 93.56 81 LEU A N 1
ATOM 617 C CA . LEU A 1 81 ? -5.829 1.452 5.135 1.00 93.56 81 LEU A CA 1
ATOM 618 C C . LEU A 1 81 ? -4.628 2.392 5.092 1.00 93.56 81 LEU A C 1
ATOM 620 O O . LEU A 1 81 ? -4.689 3.518 5.590 1.00 93.56 81 LEU A O 1
ATOM 624 N N . MET A 1 82 ? -3.560 1.940 4.448 1.00 91.69 82 MET A N 1
ATOM 625 C CA . MET A 1 82 ? -2.371 2.738 4.194 1.00 91.69 82 MET A CA 1
ATOM 626 C C . MET A 1 82 ? -2.262 3.045 2.706 1.00 91.69 82 MET A C 1
ATOM 628 O O . MET A 1 82 ? -2.365 2.151 1.868 1.00 91.69 82 MET A O 1
ATOM 632 N N . ILE A 1 83 ? -2.020 4.309 2.374 1.00 91.56 83 ILE A N 1
ATOM 633 C CA . ILE A 1 83 ? -1.848 4.774 1.002 1.00 91.56 83 ILE A CA 1
ATOM 634 C C . ILE A 1 83 ? -0.499 5.472 0.881 1.0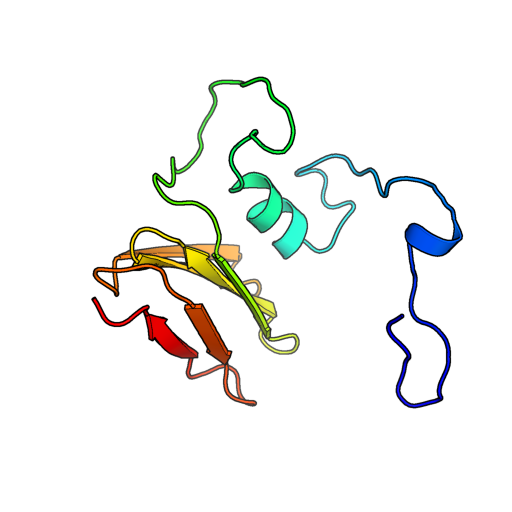0 91.56 83 ILE A C 1
ATOM 636 O O . ILE A 1 83 ? -0.207 6.442 1.578 1.00 91.56 83 ILE A O 1
ATOM 640 N N . TRP A 1 84 ? 0.326 4.996 -0.045 1.00 87.94 84 TRP A N 1
ATOM 641 C CA . TRP A 1 84 ? 1.542 5.676 -0.459 1.00 87.94 84 TRP A CA 1
ATOM 642 C C . TRP A 1 84 ? 1.345 6.355 -1.809 1.00 87.94 84 TRP A C 1
ATOM 644 O O . TRP A 1 84 ? 1.018 5.709 -2.804 1.00 87.94 84 TRP A O 1
ATOM 654 N N . HIS A 1 85 ? 1.617 7.654 -1.854 1.00 84.88 85 HIS A N 1
ATOM 655 C CA . HIS A 1 85 ? 1.593 8.472 -3.056 1.00 84.88 85 HIS A CA 1
ATOM 656 C C . HIS A 1 85 ? 3.017 8.694 -3.569 1.00 84.88 85 HIS A C 1
ATOM 658 O O . HIS A 1 85 ? 3.812 9.432 -2.984 1.00 84.88 85 HIS A O 1
ATOM 664 N N . GLY A 1 86 ? 3.359 8.084 -4.703 1.00 78.12 86 GLY A N 1
ATOM 665 C CA . GLY A 1 86 ? 4.716 8.150 -5.237 1.00 78.12 86 GLY A CA 1
ATOM 666 C C . GLY A 1 86 ? 5.111 9.482 -5.855 1.00 78.12 86 GLY A C 1
ATOM 667 O O . GLY A 1 86 ? 6.297 9.816 -5.855 1.00 78.12 86 GLY A O 1
ATOM 668 N N . SER A 1 87 ? 4.145 10.259 -6.346 1.00 78.69 87 SER A N 1
ATOM 669 C CA . SER A 1 87 ? 4.386 11.572 -6.957 1.00 78.69 87 SER A CA 1
ATOM 670 C C . SER A 1 87 ? 4.967 12.583 -5.966 1.00 78.69 87 SER A C 1
ATOM 672 O O . SER A 1 87 ? 5.898 13.307 -6.306 1.00 78.69 87 SER A O 1
ATOM 674 N N . ASN A 1 88 ? 4.461 12.596 -4.734 1.00 81.75 88 ASN A N 1
ATOM 675 C CA . ASN A 1 88 ? 4.878 13.510 -3.668 1.00 81.75 88 ASN A CA 1
ATOM 676 C C . ASN A 1 88 ? 5.564 12.795 -2.491 1.00 81.75 88 ASN A C 1
ATOM 678 O O . ASN A 1 88 ? 5.911 13.440 -1.506 1.00 81.75 88 ASN A O 1
ATOM 682 N N . ARG A 1 89 ? 5.787 11.476 -2.596 1.00 77.19 89 ARG A N 1
ATOM 683 C CA . ARG A 1 89 ? 6.392 10.627 -1.555 1.00 77.19 89 ARG A CA 1
ATOM 684 C C . ARG A 1 89 ? 5.647 10.701 -0.214 1.00 77.19 89 ARG A C 1
ATOM 686 O O . ARG A 1 89 ? 6.273 10.533 0.830 1.00 77.19 89 ARG A O 1
ATOM 693 N N . ARG A 1 90 ? 4.335 10.941 -0.238 1.00 80.88 90 ARG A N 1
ATOM 694 C CA . ARG A 1 90 ? 3.496 11.023 0.961 1.00 80.88 90 ARG A CA 1
ATOM 695 C C . ARG A 1 90 ? 2.981 9.643 1.354 1.00 80.88 90 ARG A C 1
ATOM 697 O O . ARG A 1 90 ? 2.594 8.862 0.489 1.00 80.88 90 ARG A O 1
ATOM 704 N N . LEU A 1 91 ? 2.954 9.376 2.654 1.00 81.88 91 LEU A N 1
ATOM 705 C CA . LEU A 1 91 ? 2.282 8.224 3.243 1.00 81.88 91 LEU A CA 1
ATOM 706 C C . LEU A 1 91 ? 1.088 8.718 4.062 1.00 81.88 91 LEU A C 1
ATOM 708 O O . LEU A 1 91 ? 1.219 9.673 4.829 1.00 81.88 91 LEU A O 1
ATOM 712 N N . GLU A 1 92 ? -0.055 8.072 3.894 1.00 86.75 92 GLU A N 1
ATOM 713 C CA . GLU A 1 92 ? -1.262 8.283 4.685 1.00 86.75 92 GLU A CA 1
ATOM 714 C C . GLU A 1 92 ? -1.666 6.945 5.304 1.00 86.75 92 GLU A C 1
ATOM 716 O O . GLU A 1 92 ? -1.574 5.914 4.641 1.00 86.75 92 GLU A O 1
ATOM 721 N N . SER A 1 93 ? -2.084 6.955 6.570 1.00 86.88 93 SER A N 1
ATOM 722 C CA . SER A 1 93 ? -2.625 5.772 7.241 1.00 86.88 93 SER A CA 1
ATOM 723 C C . SER A 1 93 ? -3.868 6.155 8.022 1.00 86.88 93 SER A C 1
ATOM 725 O O . SER A 1 93 ? -3.865 7.161 8.737 1.00 86.88 93 SER A O 1
ATOM 727 N N . VAL A 1 94 ? -4.940 5.385 7.858 1.00 92.12 94 VAL A N 1
ATOM 728 C CA . VAL A 1 94 ? -6.241 5.682 8.458 1.00 92.12 94 VAL A CA 1
ATOM 729 C C . VAL A 1 94 ? -7.023 4.396 8.717 1.00 92.12 94 VAL A C 1
ATOM 731 O O . VAL A 1 94 ? -7.104 3.522 7.860 1.00 92.12 94 VAL A O 1
ATOM 734 N N . ILE A 1 95 ? -7.630 4.274 9.900 1.00 93.25 95 ILE A N 1
ATOM 735 C CA . ILE A 1 95 ? -8.585 3.196 10.191 1.00 93.25 95 ILE A CA 1
ATOM 736 C C . ILE A 1 95 ? -9.932 3.579 9.582 1.00 93.25 95 ILE A C 1
ATOM 738 O O . ILE A 1 95 ? -10.554 4.552 10.005 1.00 93.25 95 ILE A O 1
ATOM 742 N N . VAL A 1 96 ? -10.361 2.820 8.575 1.00 95.00 96 VAL A N 1
ATOM 743 C CA . VAL A 1 96 ? -11.595 3.073 7.806 1.00 95.00 96 VAL A CA 1
ATOM 744 C C . VAL A 1 96 ? -12.628 1.960 7.961 1.00 95.00 96 VAL A C 1
ATOM 746 O O . VAL A 1 96 ? -13.816 2.197 7.763 1.00 95.00 96 VAL A O 1
ATOM 749 N N . H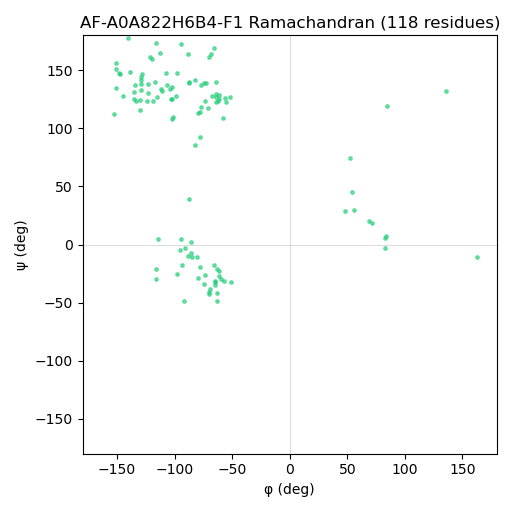IS A 1 97 ? -12.189 0.768 8.358 1.00 94.62 97 HIS A N 1
ATOM 750 C CA . HIS A 1 97 ? -13.028 -0.405 8.570 1.00 94.62 97 HIS A CA 1
ATOM 751 C C . HIS A 1 97 ? -12.941 -0.878 10.027 1.00 94.62 97 HIS A C 1
ATOM 753 O O . HIS A 1 97 ? -12.007 -0.530 10.749 1.00 94.62 97 HIS A O 1
ATOM 759 N N . LYS A 1 98 ? -13.932 -1.658 10.481 1.00 94.00 98 LYS A N 1
ATOM 760 C CA . LYS A 1 98 ? -13.945 -2.256 11.838 1.00 94.00 98 LYS A CA 1
ATOM 761 C C . LYS A 1 98 ? -13.405 -3.687 11.858 1.00 94.00 98 LYS A C 1
ATOM 763 O O . LYS A 1 98 ? -13.314 -4.294 12.921 1.00 94.00 98 LYS A O 1
ATOM 768 N N . SER A 1 99 ? -13.108 -4.224 10.681 1.00 94.88 99 SER A N 1
ATOM 769 C CA . SER A 1 99 ? -12.707 -5.604 10.453 1.00 94.88 99 SER A CA 1
ATOM 770 C C . SER A 1 99 ? -11.608 -5.661 9.392 1.00 94.88 99 SER A C 1
ATOM 772 O O . SER A 1 99 ? -11.211 -4.639 8.831 1.00 94.88 99 SER A O 1
ATOM 774 N N . CYS A 1 100 ? -11.108 -6.862 9.122 1.00 95.06 100 CYS A N 1
ATOM 775 C CA . CYS A 1 100 ? -10.069 -7.113 8.133 1.00 95.06 100 CYS A CA 1
ATOM 776 C C . CYS A 1 100 ? -10.480 -6.579 6.760 1.00 95.06 100 CYS A C 1
ATOM 778 O O . CYS A 1 100 ? -11.501 -7.011 6.224 1.00 95.06 100 CYS A O 1
ATOM 780 N N . ILE A 1 101 ? -9.681 -5.682 6.174 1.00 96.88 101 ILE A N 1
ATOM 781 C CA . ILE A 1 101 ? -9.890 -5.258 4.787 1.00 96.88 101 ILE A CA 1
ATOM 782 C C . ILE A 1 101 ? -9.518 -6.430 3.884 1.00 96.88 101 ILE A C 1
ATOM 784 O O . ILE A 1 101 ? -8.374 -6.881 3.874 1.00 96.88 101 ILE A O 1
ATOM 788 N N . THR A 1 102 ? -10.482 -6.939 3.130 1.00 95.88 102 THR A N 1
ATOM 789 C CA . THR A 1 102 ? -10.305 -8.149 2.314 1.00 95.88 102 THR A CA 1
ATOM 790 C C . THR A 1 102 ? -9.998 -7.832 0.859 1.00 95.88 102 THR A C 1
ATOM 792 O O . THR A 1 102 ? -9.366 -8.635 0.178 1.00 95.88 102 THR A O 1
ATOM 795 N N . THR A 1 103 ? -10.419 -6.660 0.379 1.00 95.31 103 THR A N 1
ATOM 796 C CA . THR A 1 103 ? -10.232 -6.257 -1.014 1.00 95.31 103 THR A CA 1
ATOM 797 C C . THR A 1 103 ? -10.029 -4.755 -1.142 1.00 95.31 103 THR A C 1
ATOM 799 O O . THR A 1 103 ? -10.633 -3.960 -0.416 1.00 95.31 103 THR A O 1
ATOM 802 N N . LEU A 1 104 ? -9.209 -4.389 -2.123 1.00 96.94 104 LEU A N 1
ATOM 803 C CA . LEU A 1 104 ? -8.985 -3.030 -2.596 1.00 96.94 104 LEU A CA 1
ATOM 804 C C . LEU A 1 104 ? -9.149 -3.024 -4.122 1.00 96.94 104 LEU A C 1
ATOM 806 O O . LEU A 1 104 ? -8.727 -3.980 -4.777 1.00 96.94 104 LEU A O 1
ATOM 810 N N . THR A 1 105 ? -9.818 -2.002 -4.667 1.00 96.12 105 THR A N 1
ATOM 811 C CA . THR A 1 105 ? -9.750 -1.690 -6.105 1.00 96.12 105 THR A CA 1
ATOM 812 C C . THR A 1 105 ? -9.569 -0.189 -6.362 1.00 96.12 105 THR A C 1
ATOM 814 O O . THR A 1 105 ? -10.365 0.629 -5.895 1.00 96.12 105 THR A O 1
ATOM 817 N N . ILE A 1 106 ? -8.538 0.194 -7.114 1.00 93.88 106 ILE A N 1
ATOM 818 C CA . ILE A 1 106 ? -8.262 1.553 -7.573 1.00 93.88 106 ILE A CA 1
ATOM 819 C C . ILE A 1 106 ? -8.774 1.661 -9.007 1.00 93.88 106 ILE A C 1
ATOM 821 O O . ILE A 1 106 ? -8.434 0.859 -9.878 1.00 93.88 106 ILE A O 1
ATOM 825 N N . ASN A 1 107 ? -9.592 2.674 -9.277 1.00 93.75 107 ASN A N 1
ATOM 826 C CA . ASN A 1 107 ? -10.111 2.892 -10.622 1.00 93.75 107 ASN A CA 1
ATOM 827 C C . ASN A 1 107 ? -9.003 3.322 -11.609 1.00 93.75 107 ASN A C 1
ATOM 829 O O . ASN A 1 107 ? -7.925 3.764 -11.224 1.00 93.75 107 ASN A O 1
ATOM 833 N N . MET A 1 108 ? -9.288 3.234 -12.910 1.00 89.19 108 MET A N 1
ATOM 834 C CA . MET A 1 108 ? -8.292 3.413 -13.980 1.00 89.19 108 MET A CA 1
ATOM 835 C C . MET A 1 108 ? -7.583 4.781 -13.996 1.00 89.19 108 MET A C 1
ATOM 837 O O . MET A 1 108 ? -6.443 4.878 -14.445 1.00 89.19 108 MET A O 1
ATOM 841 N N . ASP A 1 109 ? -8.246 5.849 -13.544 1.00 91.38 109 ASP A N 1
ATOM 842 C CA . ASP A 1 109 ? -7.636 7.184 -13.456 1.00 91.38 109 ASP A CA 1
ATOM 843 C C . ASP A 1 109 ? -6.864 7.414 -12.138 1.00 91.38 109 ASP A C 1
ATOM 845 O O . ASP A 1 109 ? -6.162 8.423 -11.987 1.00 91.38 109 ASP A O 1
ATOM 849 N N . GLY A 1 110 ? -6.959 6.470 -11.198 1.00 87.31 110 GLY A N 1
ATOM 850 C CA . GLY A 1 110 ? -6.322 6.499 -9.890 1.00 87.31 110 GLY A CA 1
ATOM 851 C C . GLY A 1 110 ? -6.878 7.548 -8.930 1.00 87.31 110 GLY A C 1
ATOM 852 O O . GLY A 1 110 ? -6.165 7.945 -8.009 1.00 87.31 110 GLY A O 1
ATOM 853 N N . THR A 1 111 ? -8.094 8.053 -9.157 1.00 89.44 111 THR A N 1
ATOM 854 C CA . THR A 1 111 ? -8.740 9.066 -8.301 1.00 89.44 111 THR A CA 1
ATOM 855 C C . THR A 1 111 ? -9.640 8.475 -7.226 1.00 89.44 111 THR A C 1
ATOM 857 O O . THR A 1 111 ? -9.971 9.166 -6.262 1.00 89.44 111 THR A O 1
ATOM 860 N N . ARG A 1 112 ? -10.045 7.211 -7.370 1.00 92.81 112 ARG A N 1
ATOM 861 C CA . ARG A 1 112 ? -10.932 6.519 -6.435 1.00 92.81 112 ARG A CA 1
ATOM 862 C C . ARG A 1 112 ? -10.341 5.181 -6.038 1.00 92.81 112 ARG A C 1
ATOM 864 O O . ARG A 1 112 ? -9.809 4.455 -6.872 1.00 92.81 112 ARG A O 1
ATOM 871 N N . LEU A 1 113 ? -10.518 4.862 -4.766 1.00 94.94 113 LEU A N 1
ATOM 872 C CA . LEU A 1 113 ? -10.223 3.570 -4.177 1.00 94.94 113 LEU A CA 1
ATOM 873 C C . LEU A 1 113 ? -11.510 3.048 -3.535 1.00 94.94 113 LEU A C 1
ATOM 875 O O . LEU A 1 113 ? -12.170 3.776 -2.793 1.00 94.94 113 LEU A O 1
ATOM 879 N N . LEU A 1 114 ? -11.860 1.805 -3.833 1.00 96.44 114 LEU A N 1
ATOM 880 C CA . LEU A 1 114 ? -12.894 1.052 -3.141 1.00 96.44 114 LEU A CA 1
ATOM 881 C C . LEU A 1 114 ? -12.212 0.073 -2.185 1.00 96.44 114 LEU A C 1
ATOM 883 O O . LEU A 1 114 ? -11.259 -0.601 -2.570 1.00 96.44 114 LEU A O 1
ATOM 887 N N . SER A 1 115 ? -12.724 -0.025 -0.964 1.00 96.62 115 SER A N 1
ATOM 888 C CA . SER A 1 115 ? -12.310 -1.002 0.039 1.00 96.62 115 SER A CA 1
ATOM 889 C C . SER A 1 115 ? -13.532 -1.741 0.576 1.00 96.62 115 SER A C 1
ATOM 891 O O . SER A 1 115 ? -14.619 -1.167 0.665 1.00 96.62 115 SER A O 1
ATOM 893 N N . ALA A 1 116 ? -13.367 -3.015 0.926 1.00 96.12 116 ALA A N 1
ATOM 894 C CA . ALA A 1 116 ? -14.384 -3.766 1.658 1.00 96.12 116 ALA A CA 1
ATOM 895 C C . ALA A 1 116 ? -13.741 -4.633 2.741 1.00 96.12 116 ALA A C 1
ATOM 897 O O . ALA A 1 116 ? -12.612 -5.110 2.583 1.00 96.12 116 ALA A O 1
ATOM 898 N N . ASP A 1 117 ? -14.464 -4.838 3.838 1.00 95.62 117 ASP A N 1
ATOM 899 C CA . ASP A 1 117 ? -14.029 -5.625 4.982 1.00 95.62 117 ASP A CA 1
ATOM 900 C C . ASP A 1 117 ? -14.844 -6.907 5.166 1.00 95.62 117 ASP A C 1
ATOM 902 O O . ASP A 1 117 ? -15.886 -7.126 4.547 1.00 95.62 117 ASP A O 1
ATOM 906 N N . GLN A 1 118 ? -14.308 -7.809 5.984 1.00 92.62 118 GLN A N 1
ATOM 907 C CA . GLN A 1 118 ? -15.010 -9.019 6.380 1.00 92.62 118 GLN A CA 1
ATOM 908 C C . GLN A 1 118 ? -16.261 -8.643 7.183 1.00 92.62 118 GLN A C 1
ATOM 910 O O . GLN A 1 118 ? -16.155 -7.999 8.230 1.00 92.62 118 GLN A O 1
ATOM 915 N N . VAL A 1 119 ? -17.428 -9.090 6.710 1.00 81.88 119 VAL A N 1
ATOM 916 C CA . VAL A 1 119 ? -18.687 -8.987 7.457 1.00 81.88 119 VAL A CA 1
ATOM 917 C C . VAL A 1 119 ? -18.546 -9.804 8.741 1.00 81.88 119 VAL A C 1
ATOM 919 O O . VAL A 1 119 ? -18.195 -10.985 8.683 1.00 81.88 119 VAL A O 1
ATOM 922 N N . ILE A 1 120 ? -18.754 -9.140 9.877 1.00 65.44 120 ILE A N 1
ATOM 923 C CA . ILE A 1 120 ? -18.708 -9.731 11.221 1.00 65.44 120 ILE A CA 1
ATOM 924 C C . ILE A 1 120 ? -20.027 -10.447 11.504 1.00 65.44 120 ILE A C 1
ATOM 926 O O . ILE A 1 120 ? -21.083 -9.853 11.181 1.00 65.44 120 ILE A O 1
#

Sequence (120 aa):
VGTLLDGTKFDSSRDRNQKFEFELGKGTVIKAWDIGVATMKRGEDGEQDEAARVQHTGNASCMEWHPAKKTLAIGFSNGELMIWHGSNRRLESVIVHKSCITTLTINMDGTRLLSADQVI

pLDDT: mean 78.06, std 16.63, range [35.56, 96.94]

Radius of gyration: 15.79 Å; Cα contacts (8 Å, |Δi|>4): 202; chains: 1; bounding box: 37×36×43 Å

Solvent-accessible surface area (backbone atoms only — not comparable to full-atom values): 7612 Å² total; per-residue (Å²): 135,61,56,46,98,87,64,51,72,47,94,53,51,79,81,68,78,44,84,89,81,79,67,79,71,70,68,82,52,62,63,66,52,37,50,54,60,68,62,55,74,72,75,91,71,74,87,86,80,98,71,92,71,84,79,68,91,45,53,81,57,32,74,46,77,41,77,92,62,41,30,39,40,37,24,12,46,57,7,34,41,35,39,38,37,55,83,79,70,46,78,48,77,45,76,80,42,93,27,29,22,65,46,70,50,67,46,96,86,61,83,48,75,48,76,45,53,55,85,129